Protein AF-I1CWC3-F1 (afdb_monomer)

Organism: Rhizopus delemar (strain RA 99-880 / ATCC MYA-4621 / FGSC 9543 / NRRL 43880) (NCBI:txid246409)

Mean predicted aligned error: 12.55 Å

Sequence (78 aa):
FFDPLYANKFSPGRVTANPGRKAVLSVTTKSYIRKQIINGTLKTAKAVHKYLVCTGHTISYSGTIKVMKSMNFHAKIK

pLDDT: mean 77.4, std 17.48, range [39.12, 94.5]

Nearest PDB structures (foldseek):
  7no6-assembly1_C  TM=5.463E-01  e=5.870E+00  Rous sarcoma virus - Prague C
  7no6-assembly1_B  TM=5.463E-01  e=5.870E+00  Rous sarcoma virus - Prague C
  1em9-assembly1_A  TM=5.389E-01  e=7.105E+00  Rous sarcoma virus - Prague C
  3tir-assembly1_A  TM=5.389E-01  e=7.105E+00  Rous sarcoma virus - Prague C
  7no0-assembly1_A  TM=5.463E-01  e=8.598E+00  Rous sarcoma virus - Prague C

Solvent-accessible surface area (backbone atoms only — not comparable to full-atom values): 5172 Å² total; per-residue (Å²): 141,88,80,95,73,85,68,76,83,72,74,90,72,76,75,72,69,72,86,68,73,76,67,93,61,54,71,65,60,51,52,52,52,51,52,35,37,74,73,56,76,38,80,41,68,66,50,48,36,50,51,38,48,76,73,71,43,95,68,52,67,70,54,39,50,52,53,37,44,76,71,74,42,81,81,82,84,128

Radius of gyration: 22.3 Å; Cα contacts (8 Å, |Δi|>4): 41; chains: 1; bounding box: 24×39×77 Å

Foldseek 3Di:
DDDPPPPDPPPPDPPVPPPPPPPLDDPVLLVVVLVCCVVVNQVALVSQVVVCVVVPRPADSVRSCVSCVVVVHDHDDD

Structure (mmCIF, N/CA/C/O backbone):
data_AF-I1CWC3-F1
#
_entry.id   AF-I1CWC3-F1
#
loop_
_atom_site.group_PDB
_atom_site.id
_atom_site.type_symbol
_atom_site.label_atom_id
_atom_site.label_alt_id
_atom_site.label_comp_id
_atom_site.label_asym_id
_atom_site.label_entity_id
_atom_site.label_seq_id
_atom_site.pdbx_PDB_ins_code
_atom_site.Cartn_x
_atom_site.Cartn_y
_atom_site.Cartn_z
_atom_site.occupancy
_atom_site.B_iso_or_equiv
_atom_site.auth_seq_id
_atom_site.auth_comp_id
_atom_site.auth_asym_id
_atom_site.auth_atom_id
_atom_site.pdbx_PDB_model_num
ATOM 1 N N . PHE A 1 1 ? -2.326 -20.715 -66.746 1.00 39.12 1 PHE A N 1
ATOM 2 C CA . PHE A 1 1 ? -1.276 -20.376 -65.770 1.00 39.12 1 PHE A CA 1
ATOM 3 C C . PHE A 1 1 ? -1.958 -20.099 -64.444 1.00 39.12 1 PHE A C 1
ATOM 5 O O . PHE A 1 1 ? -2.689 -19.125 -64.336 1.00 39.12 1 PHE A O 1
ATOM 12 N N . PHE A 1 2 ? -1.855 -21.051 -63.521 1.00 43.72 2 PHE A N 1
ATOM 13 C CA . PHE A 1 2 ? -2.499 -21.052 -62.209 1.00 43.72 2 PHE A CA 1
ATOM 14 C C . PHE A 1 2 ? -1.368 -20.888 -61.189 1.00 43.72 2 PHE A C 1
ATOM 16 O O . PHE A 1 2 ? -0.553 -21.794 -61.075 1.00 43.72 2 PHE A O 1
ATOM 23 N N . ASP A 1 3 ? -1.308 -19.765 -60.475 1.00 47.16 3 ASP A N 1
ATOM 24 C CA . ASP A 1 3 ? -0.398 -19.582 -59.337 1.00 47.16 3 ASP A CA 1
ATOM 25 C C . ASP A 1 3 ? -1.212 -19.137 -58.112 1.00 47.16 3 ASP A C 1
ATOM 27 O O . ASP A 1 3 ? -1.499 -17.948 -57.946 1.00 47.16 3 ASP A O 1
ATOM 31 N N . PRO A 1 4 ? -1.626 -20.069 -57.234 1.00 52.12 4 PRO A N 1
ATOM 32 C CA . PRO A 1 4 ? -2.288 -19.752 -55.980 1.00 52.12 4 PRO A CA 1
ATOM 33 C C . PRO A 1 4 ? -1.223 -19.569 -54.890 1.00 52.12 4 PRO A C 1
ATOM 35 O O . PRO A 1 4 ? -1.068 -20.404 -54.006 1.00 52.12 4 PRO A O 1
ATOM 38 N N . LEU A 1 5 ? -0.455 -18.482 -54.956 1.00 50.97 5 LEU A N 1
ATOM 39 C CA . LEU A 1 5 ? 0.549 -18.148 -5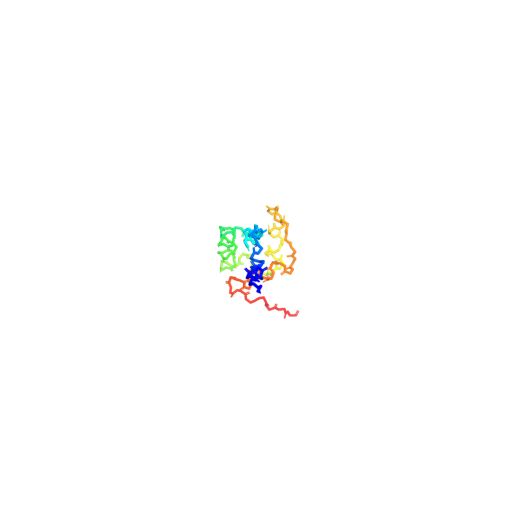3.934 1.00 50.97 5 LEU A CA 1
ATOM 40 C C . LEU A 1 5 ? 0.361 -16.745 -53.356 1.00 50.97 5 LEU A C 1
ATOM 42 O O . LEU A 1 5 ? 1.315 -16.095 -52.941 1.00 50.97 5 LEU A O 1
ATOM 46 N N . TYR A 1 6 ? -0.888 -16.303 -53.208 1.00 46.88 6 TYR A N 1
ATOM 47 C CA . TYR A 1 6 ? -1.200 -15.304 -52.184 1.00 46.88 6 TYR A CA 1
ATOM 48 C C . TYR A 1 6 ? -1.527 -16.009 -50.861 1.00 46.88 6 TYR A C 1
ATOM 50 O O . TYR A 1 6 ? -2.614 -15.899 -50.296 1.00 46.88 6 TYR A O 1
ATOM 58 N N . ALA A 1 7 ? -0.568 -16.810 -50.390 1.00 48.94 7 ALA A N 1
ATOM 59 C CA . ALA A 1 7 ? -0.620 -17.417 -49.075 1.00 48.94 7 ALA A CA 1
ATOM 60 C C . ALA A 1 7 ? -0.440 -16.310 -48.030 1.00 48.94 7 ALA A C 1
ATOM 62 O O . ALA A 1 7 ? 0.652 -15.776 -47.835 1.00 48.94 7 ALA A O 1
ATOM 63 N N . ASN A 1 8 ? -1.564 -15.945 -47.413 1.00 55.19 8 ASN A N 1
ATOM 64 C CA . ASN A 1 8 ? -1.711 -15.506 -46.031 1.00 55.19 8 ASN A CA 1
ATOM 65 C C . ASN A 1 8 ? -0.368 -15.429 -45.276 1.00 55.19 8 ASN A C 1
ATOM 67 O O . ASN A 1 8 ? 0.106 -16.434 -44.742 1.00 55.19 8 ASN A O 1
ATOM 71 N N . LYS A 1 9 ? 0.244 -14.234 -45.219 1.00 53.81 9 LYS A N 1
ATOM 72 C CA . LYS A 1 9 ? 1.360 -13.931 -44.307 1.00 53.81 9 LYS A CA 1
ATOM 73 C C . LYS A 1 9 ? 0.826 -13.881 -42.873 1.00 53.81 9 LYS A C 1
ATOM 75 O O . LYS A 1 9 ? 0.824 -12.841 -42.215 1.00 53.81 9 LYS A O 1
ATOM 80 N N . PHE A 1 10 ? 0.365 -15.032 -42.397 1.00 53.78 10 PHE A N 1
ATOM 81 C CA . PHE A 1 10 ? 0.191 -15.334 -40.995 1.00 53.78 10 PHE A CA 1
ATOM 82 C C . PHE A 1 10 ? 1.577 -15.205 -40.375 1.00 53.78 10 PHE A C 1
ATOM 84 O O . PHE A 1 10 ? 2.440 -16.045 -40.599 1.00 53.78 10 PHE A O 1
ATOM 91 N N . SER A 1 11 ? 1.833 -14.084 -39.709 1.00 59.38 11 SER A N 1
ATOM 92 C CA . SER A 1 11 ? 3.127 -13.784 -39.105 1.00 59.38 11 SER A CA 1
ATOM 93 C C . SER A 1 11 ? 3.298 -14.721 -37.902 1.00 59.38 11 SER A C 1
ATOM 95 O O . SER A 1 11 ? 2.675 -14.478 -36.863 1.00 59.38 11 SER A O 1
ATOM 97 N N . PRO A 1 12 ? 4.102 -15.800 -37.983 1.00 60.06 12 PRO A N 1
ATOM 98 C CA . PRO A 1 12 ? 4.266 -16.731 -36.885 1.00 60.06 12 PRO A CA 1
ATOM 99 C C . PRO A 1 12 ? 5.435 -16.201 -36.064 1.00 60.06 12 PRO A C 1
ATOM 101 O O . PRO A 1 12 ? 6.594 -16.520 -36.303 1.00 60.06 12 PRO A O 1
ATOM 104 N N . GLY A 1 13 ? 5.138 -15.259 -35.176 1.00 54.66 13 GLY A N 1
ATOM 105 C CA . GLY A 1 13 ? 6.199 -14.579 -34.438 1.00 54.66 13 GLY A CA 1
ATOM 106 C C . GLY A 1 13 ? 5.748 -13.501 -33.471 1.00 54.66 13 GLY A C 1
ATOM 107 O O . GLY A 1 13 ? 6.584 -12.755 -32.971 1.00 54.66 13 GLY A O 1
ATOM 108 N N . ARG A 1 14 ? 4.452 -13.402 -33.148 1.00 52.12 14 ARG A N 1
ATOM 109 C CA . ARG A 1 14 ? 4.081 -12.745 -31.894 1.00 52.12 14 ARG A CA 1
ATOM 110 C C . ARG A 1 14 ? 4.421 -13.716 -30.778 1.00 52.12 14 ARG A C 1
ATOM 112 O O . ARG A 1 14 ? 3.573 -14.484 -30.340 1.00 52.12 14 ARG A O 1
ATOM 119 N N . VAL A 1 15 ? 5.662 -13.653 -30.301 1.00 53.75 15 VAL A N 1
ATOM 120 C CA . VAL A 1 15 ? 5.917 -13.958 -28.896 1.00 53.75 15 VAL A CA 1
ATOM 121 C C . VAL A 1 15 ? 4.975 -13.032 -28.142 1.00 53.75 15 VAL A C 1
ATOM 123 O O . VAL A 1 15 ? 5.193 -11.822 -28.068 1.00 53.75 15 VAL A O 1
ATOM 126 N N . THR A 1 16 ? 3.852 -13.569 -27.679 1.00 53.44 16 THR A N 1
ATOM 127 C CA . THR A 1 16 ? 3.012 -12.887 -26.713 1.00 53.44 16 THR A CA 1
ATOM 128 C C . THR A 1 16 ? 3.879 -12.766 -25.475 1.00 53.44 16 THR A C 1
ATOM 130 O O . THR A 1 16 ? 3.926 -13.678 -24.653 1.00 53.44 16 THR A O 1
ATOM 133 N N . ALA A 1 17 ? 4.641 -11.675 -25.365 1.00 56.75 17 ALA A N 1
ATOM 134 C CA . ALA A 1 17 ? 5.179 -11.262 -24.086 1.00 56.75 17 ALA A CA 1
ATOM 135 C C . ALA A 1 17 ? 3.981 -11.297 -23.142 1.00 56.75 17 ALA A C 1
ATOM 137 O O . ALA A 1 17 ? 2.986 -10.623 -23.420 1.00 56.75 17 ALA A O 1
ATOM 138 N N . ASN A 1 18 ? 4.024 -12.182 -22.140 1.00 60.38 18 ASN A N 1
ATOM 139 C CA . ASN A 1 18 ? 2.912 -12.414 -21.227 1.00 60.38 18 ASN A CA 1
ATOM 140 C C . ASN A 1 18 ? 2.279 -11.055 -20.889 1.00 60.38 18 ASN A C 1
ATOM 142 O O . ASN A 1 18 ? 2.982 -10.208 -20.332 1.00 60.38 18 ASN A O 1
ATOM 146 N N . PRO A 1 19 ? 0.999 -10.794 -21.218 1.00 51.53 19 PRO A N 1
ATOM 147 C CA . PRO A 1 19 ? 0.406 -9.462 -21.064 1.00 51.53 19 PRO A CA 1
ATOM 148 C C . PRO A 1 19 ? 0.236 -9.049 -19.590 1.00 51.53 19 PRO A C 1
ATOM 150 O O . PRO A 1 19 ? -0.376 -8.029 -19.275 1.00 51.53 19 PRO A O 1
ATOM 153 N N . GLY A 1 20 ? 0.803 -9.816 -18.658 1.00 55.19 20 GLY A N 1
ATOM 154 C CA . GLY A 1 20 ? 0.906 -9.473 -17.257 1.00 55.19 20 GLY A CA 1
ATOM 155 C C . GLY A 1 20 ? 1.888 -8.329 -17.057 1.00 55.19 20 GLY A C 1
ATOM 156 O O . GLY A 1 20 ? 3.056 -8.548 -16.739 1.00 55.19 20 GLY A O 1
ATOM 157 N N . ARG A 1 21 ? 1.399 -7.088 -17.160 1.00 59.16 21 ARG A N 1
ATOM 158 C CA . ARG A 1 21 ? 2.016 -5.950 -16.468 1.00 59.16 21 ARG A CA 1
ATOM 159 C C . ARG A 1 21 ? 2.303 -6.415 -15.039 1.00 59.16 21 ARG A C 1
ATOM 161 O O . ARG A 1 21 ? 1.355 -6.687 -14.300 1.00 59.16 21 ARG A O 1
ATOM 168 N N . LYS A 1 22 ? 3.584 -6.550 -14.667 1.00 62.59 22 LYS A N 1
ATOM 169 C CA . LYS A 1 22 ? 3.959 -6.976 -13.313 1.00 62.59 22 LYS A CA 1
ATOM 170 C C . LYS A 1 22 ? 3.230 -6.068 -12.329 1.00 62.59 22 LYS A C 1
ATOM 172 O O . LYS A 1 22 ? 3.345 -4.842 -12.403 1.00 62.59 22 LYS A O 1
ATOM 177 N N . ALA A 1 23 ? 2.402 -6.663 -11.474 1.00 62.38 23 ALA A N 1
ATOM 178 C CA . ALA A 1 23 ? 1.664 -5.898 -10.490 1.00 62.38 23 ALA A CA 1
ATOM 179 C C . ALA A 1 23 ? 2.684 -5.207 -9.578 1.00 62.38 23 ALA A C 1
ATOM 181 O O . ALA A 1 23 ? 3.511 -5.874 -8.965 1.00 62.38 23 ALA A O 1
ATOM 182 N N . VAL A 1 24 ? 2.619 -3.874 -9.498 1.00 73.38 24 VAL A N 1
ATOM 183 C CA . VAL A 1 24 ? 3.519 -3.062 -8.654 1.00 73.38 24 VAL A CA 1
ATOM 184 C C . VAL A 1 24 ? 3.453 -3.504 -7.187 1.00 73.38 24 VAL A C 1
ATOM 186 O O . VAL A 1 24 ? 4.423 -3.371 -6.454 1.00 73.38 24 VAL A O 1
ATOM 189 N N . LEU A 1 25 ? 2.311 -4.062 -6.771 1.00 83.31 25 LEU A N 1
ATOM 190 C CA . LEU A 1 25 ? 2.090 -4.616 -5.442 1.00 83.31 25 LEU A CA 1
ATOM 191 C C . LEU A 1 25 ? 1.485 -6.011 -5.552 1.00 83.31 25 LEU A C 1
ATOM 193 O O . LEU A 1 25 ? 0.557 -6.229 -6.341 1.00 83.31 25 LEU A O 1
ATOM 197 N N . SER A 1 26 ? 1.962 -6.915 -4.703 1.00 87.06 26 SER A N 1
ATOM 198 C CA . SER A 1 26 ? 1.384 -8.243 -4.535 1.00 87.06 26 SER A CA 1
ATOM 199 C C . SER A 1 26 ? -0.039 -8.166 -3.966 1.00 87.06 26 SER A C 1
ATOM 201 O O . SER A 1 26 ? -0.453 -7.180 -3.344 1.00 87.06 26 SER A O 1
ATOM 203 N N . VAL A 1 27 ? -0.802 -9.242 -4.163 1.00 87.31 27 VAL A N 1
ATOM 204 C CA . VAL A 1 27 ? -2.154 -9.386 -3.597 1.00 87.31 27 VAL A CA 1
ATOM 205 C C . VAL A 1 27 ? -2.115 -9.327 -2.065 1.00 87.31 27 VAL A C 1
ATOM 207 O O . VAL A 1 27 ? -2.984 -8.708 -1.450 1.00 87.31 27 VAL A O 1
ATOM 210 N N . THR A 1 28 ? -1.076 -9.898 -1.449 1.00 89.38 28 THR A N 1
ATOM 211 C CA . THR A 1 28 ? -0.874 -9.893 0.006 1.00 89.38 28 THR A CA 1
ATOM 212 C C . THR A 1 28 ? -0.657 -8.482 0.547 1.00 89.38 28 THR A C 1
ATOM 214 O O . THR A 1 28 ? -1.352 -8.085 1.483 1.00 89.38 28 THR A O 1
ATOM 217 N N . THR A 1 29 ? 0.209 -7.680 -0.084 1.00 89.81 29 THR A N 1
ATOM 218 C CA . THR A 1 29 ? 0.447 -6.286 0.324 1.00 89.81 29 THR A CA 1
ATOM 219 C C . THR A 1 29 ? -0.821 -5.444 0.192 1.00 89.81 29 THR A C 1
ATOM 221 O O . THR A 1 29 ? -1.163 -4.692 1.105 1.00 89.81 29 THR A O 1
ATOM 224 N N . LYS A 1 30 ? -1.584 -5.607 -0.899 1.00 90.75 30 LYS A N 1
ATOM 225 C CA . LYS A 1 30 ? -2.881 -4.924 -1.061 1.00 90.75 30 LYS A CA 1
ATOM 226 C C . LYS A 1 30 ? -3.878 -5.317 0.033 1.00 90.75 30 LYS A C 1
ATOM 228 O O . LYS A 1 30 ? -4.526 -4.446 0.608 1.00 90.75 30 LYS A O 1
ATOM 233 N N . SER A 1 31 ? -3.978 -6.609 0.351 1.00 92.19 31 SER A N 1
ATOM 234 C CA . SER A 1 31 ? -4.857 -7.111 1.415 1.00 92.19 31 SER A CA 1
ATOM 235 C C . SER A 1 31 ? -4.479 -6.539 2.785 1.00 92.19 31 SER A C 1
ATOM 237 O O . SER A 1 31 ? -5.350 -6.088 3.531 1.00 92.19 31 SER A O 1
ATOM 239 N N . TYR A 1 32 ? -3.181 -6.463 3.093 1.00 92.75 32 TYR A N 1
ATOM 240 C CA . TYR A 1 32 ? -2.698 -5.848 4.328 1.00 92.75 32 TYR A CA 1
ATOM 241 C C . TYR A 1 32 ? -3.062 -4.361 4.410 1.00 92.75 32 TYR A C 1
ATOM 243 O O . TYR A 1 32 ? -3.662 -3.926 5.392 1.00 92.75 32 TYR A O 1
ATOM 251 N N . ILE A 1 33 ? -2.780 -3.591 3.356 1.00 91.56 33 ILE A N 1
AT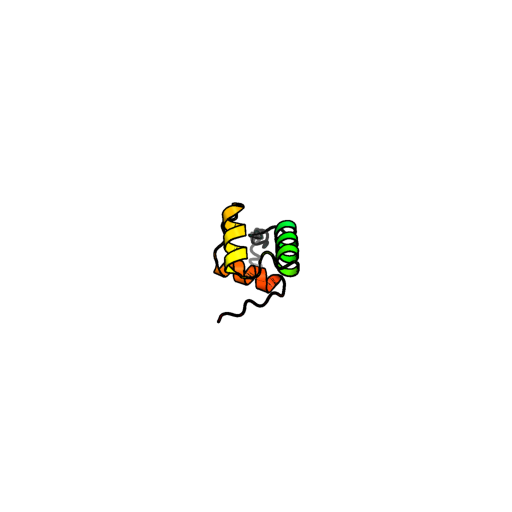OM 252 C CA . ILE A 1 33 ? -3.117 -2.161 3.302 1.00 91.56 33 ILE A CA 1
ATOM 253 C C . ILE A 1 33 ? -4.624 -1.956 3.459 1.00 91.56 33 ILE A C 1
ATOM 255 O O . ILE A 1 33 ? -5.043 -1.076 4.206 1.00 91.56 33 ILE A O 1
ATOM 259 N N . ARG A 1 34 ? -5.451 -2.796 2.826 1.00 92.25 34 ARG A N 1
ATOM 260 C CA . ARG A 1 34 ? -6.908 -2.754 2.992 1.00 92.25 34 ARG A CA 1
ATOM 261 C C . ARG A 1 34 ? -7.321 -2.912 4.457 1.00 92.25 34 ARG A C 1
ATOM 263 O O . ARG A 1 34 ? -8.133 -2.119 4.925 1.00 92.25 34 ARG A O 1
ATOM 270 N N . LYS A 1 35 ? -6.743 -3.871 5.190 1.00 93.62 35 LYS A N 1
ATOM 271 C CA . LYS A 1 35 ? -6.998 -4.038 6.634 1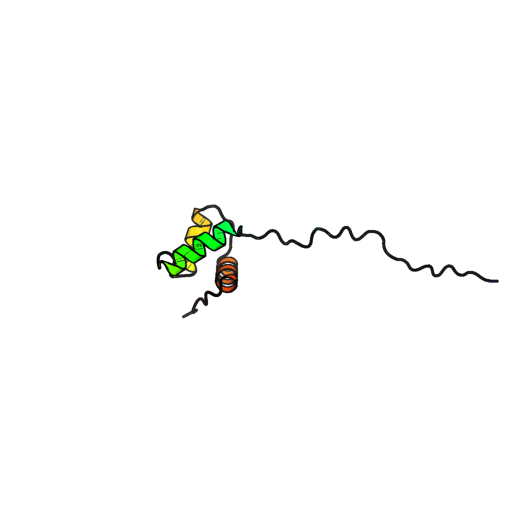.00 93.62 35 LYS A CA 1
ATOM 272 C C . LYS A 1 35 ? -6.574 -2.801 7.431 1.00 93.62 35 LYS A C 1
ATOM 274 O O . LYS A 1 35 ? -7.329 -2.343 8.276 1.00 93.62 35 LYS A O 1
ATOM 279 N N . GLN A 1 36 ? -5.417 -2.215 7.122 1.00 91.81 36 GLN A N 1
ATOM 280 C CA . GLN A 1 36 ? -4.930 -1.001 7.793 1.00 91.81 36 GLN A CA 1
ATOM 281 C C . GLN A 1 36 ? -5.801 0.236 7.520 1.00 91.81 36 GLN A C 1
ATOM 283 O O . GLN A 1 36 ? -5.939 1.099 8.385 1.00 91.81 36 GLN A O 1
ATOM 288 N N . ILE A 1 37 ? -6.401 0.335 6.330 1.00 90.50 37 ILE A N 1
ATOM 289 C CA . ILE A 1 37 ? -7.367 1.393 6.005 1.00 90.50 37 ILE A CA 1
ATOM 290 C C . ILE A 1 37 ? -8.667 1.177 6.794 1.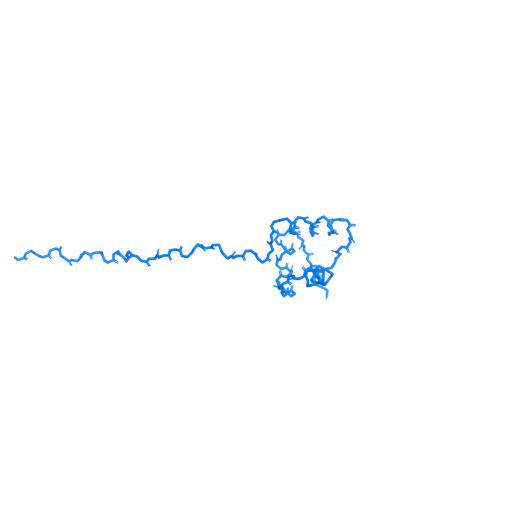00 90.50 37 ILE A C 1
ATOM 292 O O . ILE A 1 37 ? -9.155 2.122 7.408 1.00 90.50 37 ILE A O 1
ATOM 296 N N . ILE A 1 38 ? -9.194 -0.056 6.824 1.00 89.88 38 ILE A N 1
ATOM 297 C CA . ILE A 1 38 ? -10.426 -0.409 7.560 1.00 89.88 38 ILE A CA 1
ATOM 298 C C . ILE A 1 38 ? -10.260 -0.174 9.066 1.00 89.88 38 ILE A C 1
ATOM 300 O O . ILE A 1 38 ? -11.135 0.415 9.691 1.00 89.88 38 ILE A O 1
ATOM 304 N N . ASN A 1 39 ? -9.111 -0.549 9.629 1.00 92.62 39 ASN A N 1
ATOM 305 C CA . ASN A 1 39 ? -8.786 -0.321 11.039 1.00 92.62 39 ASN A CA 1
ATOM 306 C C . ASN A 1 39 ? -8.526 1.162 11.365 1.00 92.62 39 ASN A C 1
ATOM 308 O O . ASN A 1 39 ? -8.360 1.520 12.527 1.00 92.62 39 ASN A O 1
ATOM 312 N N . GLY A 1 40 ? -8.464 2.038 10.355 1.00 87.06 40 GLY A N 1
ATOM 313 C CA . GLY A 1 40 ? -8.248 3.470 10.540 1.00 87.06 40 GLY A CA 1
ATOM 314 C C . GLY A 1 40 ? -6.793 3.874 10.789 1.00 87.06 40 GLY A C 1
ATOM 315 O O . GLY A 1 40 ? -6.546 5.028 11.130 1.00 87.06 40 GLY A O 1
ATOM 316 N N . THR A 1 41 ? -5.822 2.985 10.593 1.00 90.38 41 THR A N 1
ATOM 317 C CA . THR A 1 41 ? -4.389 3.290 10.738 1.00 90.38 41 THR A CA 1
ATOM 318 C C . THR A 1 41 ? -3.861 4.084 9.537 1.00 90.38 41 THR A C 1
ATOM 320 O O . THR A 1 41 ? -3.109 5.043 9.701 1.00 90.38 41 THR A O 1
ATOM 323 N N . LEU A 1 42 ? -4.300 3.746 8.316 1.00 89.88 42 LEU A N 1
ATOM 32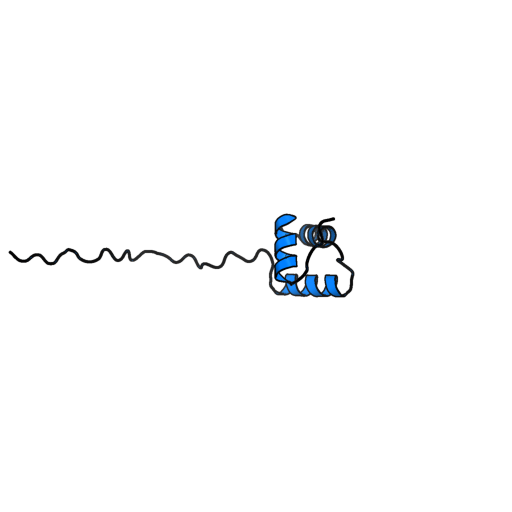4 C CA . LEU A 1 42 ? -3.903 4.421 7.070 1.00 89.88 42 LEU A CA 1
ATOM 325 C C . LEU A 1 42 ? -5.074 5.205 6.455 1.00 89.88 42 LEU A C 1
ATOM 327 O O . LEU A 1 42 ? -5.630 4.825 5.429 1.00 89.88 42 LEU A O 1
ATOM 331 N N . LYS A 1 43 ? -5.457 6.326 7.078 1.00 86.06 43 LYS A N 1
ATOM 332 C CA . LYS A 1 43 ? -6.660 7.098 6.690 1.00 86.06 43 LYS A CA 1
ATOM 333 C C . LYS A 1 43 ? -6.533 7.887 5.382 1.00 86.06 43 LYS A C 1
ATOM 335 O O . LYS A 1 43 ? -7.541 8.277 4.803 1.00 86.06 43 LYS A O 1
ATOM 340 N N . THR A 1 44 ? -5.313 8.179 4.930 1.00 89.00 44 THR A N 1
ATOM 341 C CA . THR A 1 44 ? -5.072 9.070 3.785 1.00 89.00 44 THR A CA 1
ATOM 342 C C . THR A 1 44 ? -4.192 8.413 2.731 1.00 89.00 44 THR A C 1
ATOM 344 O O . THR A 1 44 ? -3.319 7.605 3.046 1.00 89.00 44 THR A O 1
ATOM 347 N N . ALA A 1 45 ? -4.359 8.821 1.468 1.00 90.00 45 ALA A N 1
ATOM 348 C CA . ALA A 1 45 ? -3.488 8.374 0.379 1.00 90.00 45 ALA A CA 1
ATOM 349 C C . ALA A 1 45 ? -2.013 8.709 0.639 1.00 90.00 45 ALA A C 1
ATOM 351 O O . ALA A 1 45 ? -1.130 7.927 0.297 1.00 90.00 45 ALA A O 1
ATOM 352 N N . LYS A 1 46 ? -1.745 9.833 1.316 1.00 91.88 46 LYS A N 1
ATOM 353 C CA . LYS A 1 46 ? -0.400 10.225 1.750 1.00 91.88 46 LYS A CA 1
ATOM 354 C C . LYS A 1 46 ? 0.187 9.236 2.761 1.00 91.88 46 LYS A C 1
ATOM 356 O O . LYS A 1 46 ? 1.350 8.869 2.632 1.00 91.88 46 LYS A O 1
ATOM 361 N N . ALA A 1 47 ? -0.605 8.777 3.734 1.00 92.19 47 ALA A N 1
ATOM 362 C CA . ALA A 1 47 ? -0.163 7.779 4.708 1.00 92.19 47 ALA A CA 1
ATOM 363 C C . ALA A 1 47 ? 0.135 6.429 4.039 1.00 92.19 47 ALA A C 1
ATOM 365 O O . ALA A 1 47 ? 1.176 5.831 4.307 1.00 92.19 47 ALA A O 1
ATOM 366 N N . VAL A 1 48 ? -0.731 5.986 3.120 1.00 91.50 48 VAL A N 1
ATOM 367 C CA . VAL A 1 48 ? -0.509 4.756 2.342 1.00 91.50 48 VAL A CA 1
ATOM 368 C C . VAL A 1 48 ? 0.752 4.871 1.482 1.00 91.50 48 VAL A C 1
ATOM 370 O O . VAL A 1 48 ? 1.562 3.949 1.458 1.00 91.50 48 VAL A O 1
ATOM 373 N N . HIS A 1 49 ? 0.951 6.008 0.807 1.00 93.94 49 HIS A N 1
ATOM 374 C CA . HIS A 1 49 ? 2.131 6.238 -0.029 1.00 93.94 49 HIS A CA 1
ATOM 375 C C . HIS A 1 49 ? 3.415 6.221 0.802 1.00 93.94 49 HIS A C 1
ATOM 377 O O . HIS A 1 49 ? 4.348 5.501 0.455 1.00 93.94 49 HIS A O 1
ATOM 383 N N . LYS A 1 50 ? 3.431 6.926 1.941 1.00 94.50 50 LYS A N 1
ATOM 384 C CA . LYS A 1 50 ? 4.560 6.914 2.879 1.00 94.50 50 LYS A CA 1
ATOM 385 C C . LYS A 1 50 ? 4.873 5.494 3.354 1.00 94.50 50 LYS A C 1
ATOM 387 O O . LYS A 1 50 ? 6.030 5.098 3.322 1.00 94.50 50 LYS A O 1
ATOM 392 N N . TYR A 1 51 ? 3.857 4.723 3.745 1.00 93.31 51 TYR A N 1
ATOM 393 C CA . TYR A 1 51 ? 4.038 3.334 4.172 1.00 93.31 51 TYR A CA 1
ATOM 394 C C . TYR A 1 51 ? 4.668 2.470 3.070 1.00 93.31 51 TYR A C 1
ATOM 396 O O . TYR A 1 51 ? 5.623 1.741 3.327 1.00 93.31 51 TYR A O 1
ATOM 404 N N . LEU A 1 52 ? 4.177 2.586 1.834 1.00 92.00 52 LEU A N 1
ATOM 405 C CA . LEU A 1 52 ? 4.701 1.838 0.690 1.00 92.00 52 LEU A CA 1
ATOM 406 C C . LEU A 1 52 ? 6.162 2.194 0.382 1.00 92.00 52 LEU A C 1
ATOM 408 O O . LEU A 1 52 ? 6.975 1.303 0.163 1.00 92.00 52 LEU A O 1
ATOM 412 N N . VAL A 1 53 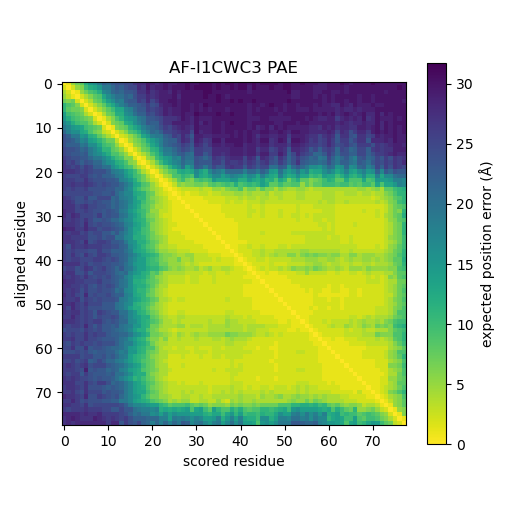? 6.516 3.478 0.427 1.00 92.62 53 VAL A N 1
ATOM 413 C CA . VAL A 1 53 ? 7.904 3.918 0.224 1.00 92.62 53 VAL A CA 1
ATOM 414 C C . VAL A 1 53 ? 8.808 3.429 1.360 1.00 92.62 53 VAL A C 1
ATOM 416 O O . VAL A 1 53 ? 9.871 2.876 1.093 1.00 92.62 53 VAL A O 1
ATOM 419 N N . CYS A 1 54 ? 8.374 3.554 2.619 1.00 92.25 54 CYS A N 1
ATOM 420 C CA . CYS A 1 54 ? 9.132 3.076 3.782 1.00 92.25 54 CYS A CA 1
ATOM 421 C C . CYS A 1 54 ? 9.335 1.553 3.791 1.00 92.25 54 CYS A C 1
ATOM 423 O O . CYS A 1 54 ? 10.303 1.075 4.370 1.00 92.25 54 CYS A O 1
ATOM 425 N N . THR A 1 55 ? 8.444 0.791 3.156 1.00 89.75 55 THR A N 1
ATOM 426 C CA . THR A 1 55 ? 8.550 -0.674 3.024 1.00 89.75 55 THR A CA 1
ATOM 427 C C . THR A 1 55 ? 9.338 -1.113 1.786 1.00 89.75 55 THR A C 1
ATOM 429 O O . THR A 1 55 ? 9.442 -2.307 1.518 1.00 89.75 55 THR A O 1
ATOM 432 N N . GLY A 1 56 ? 9.923 -0.168 1.042 1.00 89.56 56 GLY A N 1
ATOM 433 C CA . GLY A 1 56 ? 10.791 -0.447 -0.104 1.00 89.56 56 GLY A CA 1
ATOM 434 C C . GLY A 1 56 ? 10.059 -0.577 -1.440 1.00 89.56 56 GLY A C 1
ATOM 435 O O . GLY A 1 56 ? 10.667 -0.962 -2.437 1.00 89.56 56 GLY A O 1
ATOM 436 N N . HIS A 1 57 ? 8.766 -0.247 -1.509 1.00 89.12 57 HIS A N 1
ATOM 437 C CA . HIS A 1 57 ? 8.043 -0.253 -2.776 1.00 89.12 57 HIS A CA 1
ATOM 438 C C . HIS A 1 57 ? 8.295 1.033 -3.570 1.00 89.12 57 HIS A C 1
ATOM 440 O O . HIS A 1 57 ? 7.945 2.137 -3.147 1.00 89.12 57 HIS A O 1
ATOM 446 N N . THR A 1 58 ? 8.817 0.885 -4.788 1.00 90.00 58 THR A N 1
ATOM 447 C CA . THR A 1 58 ? 8.933 1.981 -5.757 1.00 90.00 58 THR A CA 1
ATOM 448 C C . THR A 1 58 ? 7.566 2.275 -6.379 1.00 90.00 58 THR A C 1
ATOM 450 O O . THR A 1 58 ? 7.189 1.715 -7.409 1.00 90.00 58 THR A O 1
ATOM 453 N N . ILE A 1 59 ? 6.788 3.147 -5.735 1.00 89.94 59 ILE A N 1
ATOM 454 C CA . ILE A 1 59 ? 5.466 3.563 -6.212 1.00 89.94 59 ILE A CA 1
ATOM 455 C C . ILE A 1 59 ? 5.294 5.080 -6.128 1.00 89.94 59 ILE A C 1
ATOM 457 O O . ILE A 1 59 ? 5.646 5.727 -5.140 1.00 89.94 59 ILE A O 1
ATOM 461 N N . SER A 1 60 ? 4.719 5.664 -7.178 1.00 91.62 60 SER A N 1
ATOM 462 C CA . SER A 1 60 ? 4.356 7.078 -7.184 1.00 91.62 60 SER A CA 1
ATOM 463 C C . SER A 1 60 ? 3.090 7.335 -6.362 1.00 91.62 60 SER A C 1
ATOM 465 O O . SER A 1 60 ? 2.268 6.443 -6.118 1.00 91.62 60 SER A O 1
ATOM 467 N N . TYR A 1 61 ? 2.872 8.594 -5.987 1.00 91.12 61 TYR A N 1
ATOM 468 C CA . TYR A 1 61 ? 1.634 9.000 -5.324 1.00 91.12 61 TYR A CA 1
ATOM 469 C C . TYR A 1 61 ? 0.391 8.696 -6.184 1.00 91.12 61 TYR A C 1
ATOM 471 O O . TYR A 1 61 ? -0.588 8.125 -5.704 1.00 91.12 61 TYR A O 1
ATOM 479 N N . SER A 1 62 ? 0.453 8.968 -7.493 1.00 89.81 62 SER A N 1
ATOM 480 C CA . SER A 1 62 ? -0.629 8.639 -8.434 1.00 89.81 62 SER A CA 1
ATOM 481 C C . SER A 1 62 ? -0.858 7.128 -8.567 1.00 89.81 62 SER A C 1
ATOM 483 O O . SER A 1 62 ? -2.005 6.683 -8.660 1.00 89.81 62 SER A O 1
ATOM 485 N N . GLY A 1 63 ? 0.207 6.322 -8.513 1.00 90.81 63 GLY A N 1
ATOM 486 C CA . GLY A 1 63 ? 0.122 4.863 -8.428 1.00 90.81 63 GLY A CA 1
ATOM 487 C C . GLY A 1 63 ? -0.593 4.404 -7.158 1.00 90.81 63 GLY A C 1
ATOM 488 O O . GLY A 1 63 ? -1.464 3.537 -7.221 1.00 90.81 63 GLY A O 1
ATOM 489 N N . THR A 1 64 ? -0.310 5.052 -6.029 1.00 91.56 64 THR A N 1
ATOM 490 C CA . THR A 1 64 ? -0.977 4.783 -4.747 1.00 91.56 64 THR A CA 1
ATOM 491 C C . THR A 1 64 ? -2.479 5.063 -4.824 1.00 91.56 64 THR A C 1
ATOM 493 O O . THR A 1 64 ? -3.279 4.223 -4.415 1.00 91.56 64 THR A O 1
ATOM 496 N N . ILE A 1 65 ? -2.891 6.181 -5.431 1.00 91.44 65 ILE A N 1
ATOM 497 C CA . ILE A 1 65 ? -4.317 6.491 -5.639 1.00 91.44 65 ILE A CA 1
ATOM 498 C C . ILE A 1 65 ? -4.995 5.413 -6.499 1.00 91.44 65 ILE A C 1
ATOM 500 O O . ILE A 1 65 ? -6.099 4.974 -6.175 1.00 91.44 65 ILE A O 1
ATOM 504 N N . LYS A 1 66 ? -4.345 4.949 -7.576 1.00 90.75 66 LYS A N 1
ATOM 505 C CA . LYS A 1 66 ? -4.876 3.862 -8.423 1.00 90.75 66 LYS A CA 1
ATOM 506 C C . LYS A 1 66 ? -5.027 2.554 -7.642 1.00 90.75 66 LYS A C 1
ATOM 508 O O . LYS A 1 66 ? -6.038 1.873 -7.794 1.00 90.75 66 LYS A O 1
ATOM 513 N N . VAL A 1 67 ? -4.061 2.223 -6.784 1.00 89.38 67 VAL A N 1
ATOM 514 C CA . VAL A 1 67 ? -4.130 1.056 -5.891 1.00 89.38 67 VAL A CA 1
ATOM 515 C C . VAL A 1 67 ? -5.314 1.179 -4.934 1.00 89.38 67 VAL A C 1
ATOM 517 O O . VAL A 1 67 ? -6.109 0.246 -4.843 1.00 89.38 67 VAL A O 1
ATOM 520 N N . MET A 1 68 ? -5.486 2.329 -4.281 1.00 90.44 68 MET A N 1
ATOM 521 C CA . MET A 1 68 ? -6.626 2.575 -3.391 1.00 90.44 68 MET A CA 1
ATOM 522 C C . MET A 1 68 ? -7.963 2.441 -4.122 1.00 90.44 68 MET A C 1
ATOM 524 O O . MET A 1 68 ? -8.841 1.722 -3.645 1.00 90.44 68 MET A O 1
ATOM 528 N N . LYS A 1 69 ? -8.083 3.019 -5.325 1.00 89.44 69 LYS A N 1
ATOM 529 C CA . LYS A 1 69 ? -9.272 2.858 -6.177 1.00 89.44 69 LYS A CA 1
ATOM 530 C C . LYS A 1 69 ? -9.533 1.394 -6.535 1.00 89.44 69 LYS A C 1
ATOM 532 O O . LYS A 1 69 ? -10.670 0.955 -6.446 1.00 89.44 69 LYS A O 1
ATOM 537 N N . SER A 1 70 ? -8.497 0.613 -6.858 1.00 87.31 70 SER A N 1
ATOM 538 C CA . SER A 1 70 ? -8.652 -0.826 -7.141 1.00 87.31 70 SER A CA 1
ATOM 539 C C . SER A 1 70 ? -9.144 -1.649 -5.942 1.00 87.31 70 SER A C 1
ATOM 541 O O . SER A 1 70 ? -9.609 -2.768 -6.117 1.00 87.31 70 SER A O 1
ATOM 543 N N .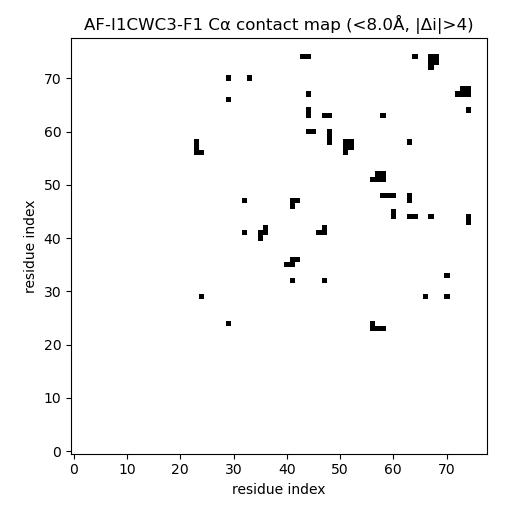 MET A 1 71 ? -9.044 -1.101 -4.727 1.00 88.12 71 MET A N 1
ATOM 544 C CA . MET A 1 71 ? -9.555 -1.699 -3.490 1.00 88.12 71 MET A CA 1
ATOM 545 C C . MET A 1 71 ? -10.920 -1.117 -3.078 1.00 88.12 71 MET A C 1
ATOM 547 O O . MET A 1 71 ? -11.364 -1.368 -1.960 1.00 88.12 71 MET A O 1
ATOM 551 N N . ASN A 1 72 ? -11.578 -0.359 -3.966 1.00 87.88 72 ASN A N 1
ATOM 552 C CA . ASN A 1 72 ? -12.826 0.381 -3.736 1.00 87.88 72 ASN A CA 1
ATOM 553 C C . ASN A 1 72 ? -12.727 1.498 -2.680 1.00 87.88 72 ASN A C 1
ATOM 555 O O . ASN A 1 72 ? -13.732 1.909 -2.104 1.00 87.88 72 ASN A O 1
ATOM 559 N N . PHE A 1 73 ? -11.525 2.034 -2.439 1.00 84.62 73 PHE A N 1
ATOM 560 C CA . PHE A 1 73 ? -11.352 3.213 -1.592 1.00 84.62 73 PHE A CA 1
ATOM 561 C C . PHE A 1 73 ? -11.308 4.482 -2.435 1.00 84.62 73 PHE A C 1
ATOM 563 O O . PHE A 1 73 ? -10.390 4.710 -3.230 1.00 84.62 73 PHE A O 1
ATOM 570 N N . HIS A 1 74 ? -12.294 5.344 -2.211 1.00 76.38 74 HIS A N 1
ATOM 571 C CA . HIS A 1 74 ? -12.363 6.656 -2.831 1.00 76.38 74 HIS A CA 1
ATOM 572 C C . HIS A 1 74 ? -11.587 7.655 -1.972 1.00 76.38 74 HIS A C 1
ATOM 574 O O . HIS A 1 74 ? -12.034 8.065 -0.904 1.00 76.38 74 HIS A O 1
ATOM 580 N N . ALA A 1 75 ? -10.403 8.053 -2.440 1.00 64.50 75 ALA A N 1
ATOM 581 C CA . ALA A 1 75 ? -9.712 9.200 -1.872 1.00 64.50 75 ALA A CA 1
ATOM 582 C C . ALA A 1 75 ? -10.494 10.466 -2.252 1.00 64.50 75 ALA A C 1
ATOM 584 O O . ALA A 1 75 ? -10.554 10.821 -3.431 1.00 64.50 75 ALA A O 1
ATOM 585 N N . LYS A 1 76 ? -11.102 11.137 -1.269 1.00 59.09 76 LYS A N 1
ATOM 586 C CA . LYS A 1 76 ? -11.598 12.502 -1.461 1.00 59.09 76 LYS A CA 1
ATOM 587 C C . LYS A 1 76 ? -10.381 13.409 -1.617 1.00 59.09 76 LYS A C 1
ATOM 589 O O . LYS A 1 76 ? -9.595 13.556 -0.684 1.00 59.09 76 LYS A O 1
ATOM 594 N N . ILE A 1 77 ? -10.209 13.961 -2.810 1.00 55.34 77 ILE A N 1
ATOM 595 C CA . ILE A 1 77 ? -9.322 15.101 -3.015 1.00 55.34 77 ILE A CA 1
ATOM 596 C C . ILE A 1 77 ? -10.124 16.300 -2.502 1.00 55.34 77 ILE A C 1
ATOM 598 O O . ILE A 1 77 ? -11.238 16.519 -2.977 1.00 55.34 77 ILE A O 1
ATOM 602 N N . LYS A 1 78 ? -9.622 16.963 -1.460 1.00 51.47 78 LYS A N 1
ATOM 603 C CA . LYS A 1 78 ? -10.165 18.226 -0.956 1.00 51.47 78 LYS A CA 1
ATOM 604 C C . LYS A 1 78 ? -9.308 19.356 -1.499 1.00 51.47 78 LYS A C 1
ATOM 606 O O . LYS A 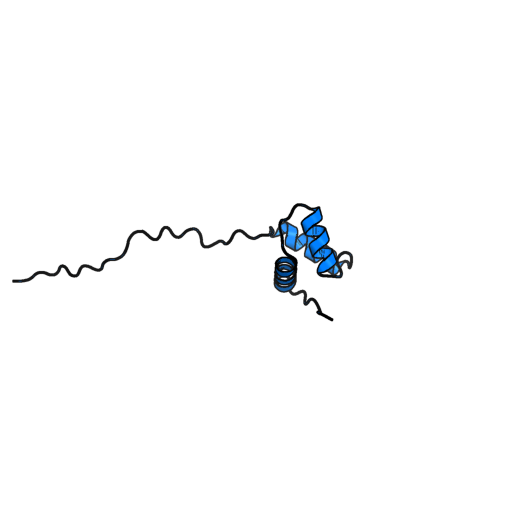1 78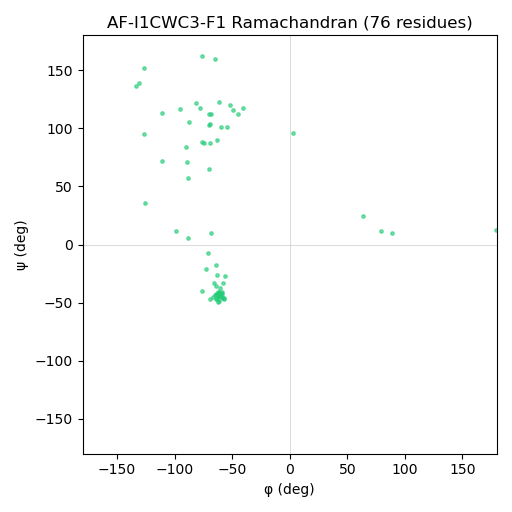 ? -8.078 19.126 -1.576 1.00 51.47 78 LYS A O 1
#

Secondary structure (DSSP, 8-state):
-----------TT----------SS-HHHHHHHHHHHHTTSS-SHHHHHHHHHHTT----HHHHHHHHHHTT------